Protein AF-A0A2S0XE77-F1 (afdb_monomer)

Solvent-accessible surface area (backbone atoms only — no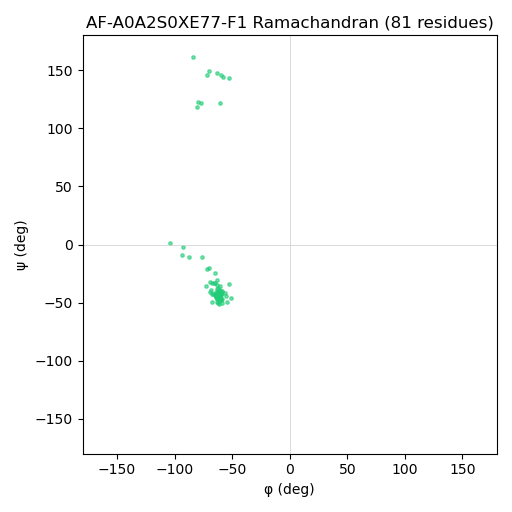t comparable to full-atom values): 4922 Å² total; per-residue (Å²): 134,74,91,84,58,57,71,68,60,58,54,71,72,45,58,67,72,58,42,54,54,61,73,70,56,48,75,72,54,50,56,52,50,54,52,50,50,52,48,51,55,48,50,55,52,52,53,54,51,51,53,52,48,54,52,49,51,54,49,49,53,54,48,52,53,56,48,52,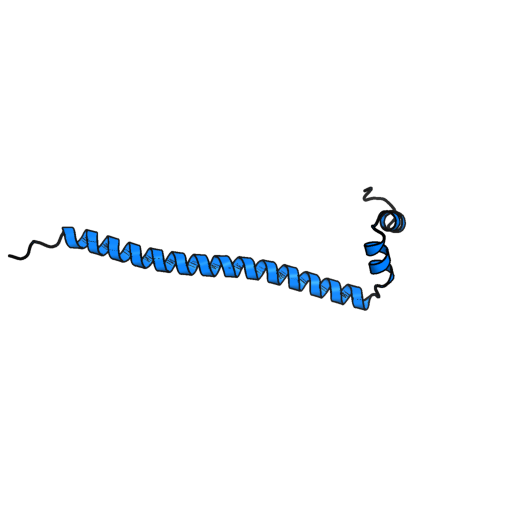56,51,51,52,54,58,54,51,74,73,51,77,78,90,127

pLDDT: mean 87.72, std 9.47, range [60.19, 98.31]

Mean predicted aligned error: 10.48 Å

Foldseek 3Di:
DDPPDDPVVVLVVDDPVVNVVVVPDDPVNVVVVVVVVVVVVVCVVVVVVVVVVVVVVVVVVVVVVVVVVVVVVVVVVVDDDDD

Sequence (83 aa):
MDLNAKPADRMAELPEKTRTFLAQLREEDIDTLNAGLKLVVATMTVGRAVKWLIVGILGLFAGVVMFGESLLKILAWFKPPPG

Secondary structure (DSSP, 8-state):
--TTS-HHHHHHTS-HHHHHHHHT--HHHHHHHHHHHHHHHHHHHHHHHHHHHHHHHHHHHHHHHHHHHHHHHHHHHTSPPP-

Radius of gyration: 29.66 Å; Cα contacts (8 Å, |Δi|>4): 6; chains: 1; bounding box: 62×28×77 Å

Structure (mmCIF, N/CA/C/O backbone):
data_AF-A0A2S0XE77-F1
#
_entry.id   AF-A0A2S0XE77-F1
#
loop_
_atom_site.group_PDB
_atom_site.id
_atom_site.type_symbol
_atom_site.label_atom_id
_atom_site.label_alt_id
_atom_site.label_comp_id
_atom_site.label_asym_id
_atom_site.label_entity_id
_atom_site.label_seq_id
_atom_site.pdbx_PDB_ins_code
_atom_site.Cartn_x
_atom_site.Cartn_y
_atom_site.Cartn_z
_atom_site.occupancy
_atom_site.B_iso_or_equiv
_atom_site.auth_seq_id
_atom_site.auth_comp_id
_atom_site.auth_asym_id
_atom_site.auth_atom_id
_atom_site.pdbx_PDB_model_num
ATOM 1 N N . MET A 1 1 ? -29.354 11.498 9.660 1.00 60.19 1 MET A N 1
ATOM 2 C CA . MET A 1 1 ? -28.420 11.562 10.799 1.00 60.19 1 MET A CA 1
ATOM 3 C C . MET A 1 1 ? -28.189 13.023 11.115 1.00 60.19 1 MET A C 1
ATOM 5 O O . MET A 1 1 ? -27.600 13.720 10.296 1.00 60.19 1 MET A O 1
ATOM 9 N N . ASP A 1 2 ? -28.718 13.493 12.239 1.00 66.69 2 ASP A N 1
ATOM 10 C CA . ASP A 1 2 ? -28.437 14.836 12.743 1.00 66.69 2 ASP A CA 1
ATOM 11 C C . ASP A 1 2 ? -27.083 14.810 13.471 1.00 66.69 2 ASP A C 1
ATOM 13 O O . ASP A 1 2 ? -26.885 14.053 14.424 1.00 66.69 2 ASP A O 1
ATOM 17 N N . LEU A 1 3 ? -26.115 15.585 12.981 1.00 66.19 3 LEU A N 1
ATOM 18 C CA . LEU A 1 3 ? -24.757 15.624 13.533 1.00 66.19 3 LEU A CA 1
ATOM 19 C C . LEU A 1 3 ? -24.673 16.422 14.847 1.00 66.19 3 LEU A C 1
ATOM 21 O O . LEU A 1 3 ? -23.655 16.333 15.530 1.00 66.19 3 LEU A O 1
ATOM 25 N N . ASN A 1 4 ? -25.735 17.149 15.214 1.00 71.12 4 ASN A N 1
ATOM 26 C CA . ASN A 1 4 ? -25.820 17.961 16.429 1.00 71.12 4 ASN A CA 1
ATOM 27 C C . ASN A 1 4 ? -26.672 17.317 17.541 1.00 71.12 4 ASN A C 1
ATOM 29 O O . ASN A 1 4 ? -26.826 17.904 18.613 1.00 71.12 4 ASN A O 1
ATOM 33 N N . ALA A 1 5 ? -27.218 16.117 17.320 1.00 63.03 5 ALA A N 1
ATOM 34 C CA . ALA A 1 5 ? -27.978 15.384 18.331 1.00 63.03 5 ALA A CA 1
ATOM 35 C C . ALA A 1 5 ? -27.077 14.873 19.471 1.00 63.03 5 ALA A C 1
ATOM 37 O O . ALA A 1 5 ? -25.897 14.552 19.268 1.00 63.03 5 ALA A O 1
ATOM 38 N N . LYS A 1 6 ? -27.635 14.764 20.687 1.00 75.69 6 LYS A N 1
ATOM 39 C CA . LYS A 1 6 ? -26.882 14.294 21.858 1.00 75.69 6 LYS A CA 1
ATOM 40 C C . LYS A 1 6 ? -26.326 12.887 21.574 1.00 75.69 6 LYS A C 1
ATOM 42 O O . LYS A 1 6 ? -26.994 12.089 20.919 1.00 75.69 6 LYS A O 1
ATOM 47 N N . PRO A 1 7 ? -25.121 12.531 22.063 1.00 71.88 7 PRO A N 1
ATOM 48 C CA . PRO A 1 7 ? -24.498 11.232 21.777 1.00 71.88 7 PRO A CA 1
ATOM 49 C C . PRO A 1 7 ? -25.397 10.021 22.078 1.00 71.88 7 PRO A C 1
ATOM 51 O O . PRO A 1 7 ? -25.359 9.034 21.349 1.00 71.88 7 PRO A O 1
ATOM 54 N N . ALA A 1 8 ? -26.240 10.128 23.109 1.00 71.56 8 ALA A N 1
ATOM 55 C CA . ALA A 1 8 ? -27.221 9.110 23.473 1.00 71.56 8 ALA A CA 1
ATOM 56 C C . ALA A 1 8 ? -28.291 8.881 22.387 1.00 71.56 8 ALA A C 1
ATOM 58 O O . ALA A 1 8 ? -28.634 7.732 22.113 1.00 71.56 8 ALA A O 1
ATOM 59 N N . ASP A 1 9 ? -28.752 9.944 21.720 1.00 75.94 9 ASP A N 1
ATOM 60 C CA . ASP A 1 9 ? -29.765 9.862 20.659 1.00 75.94 9 ASP A CA 1
ATOM 61 C C . ASP A 1 9 ? -29.196 9.149 19.424 1.00 75.94 9 ASP A C 1
ATOM 63 O O . ASP A 1 9 ? -29.835 8.275 18.845 1.00 75.94 9 ASP A O 1
ATOM 67 N N . ARG A 1 10 ? -27.926 9.412 19.085 1.00 76.19 10 ARG A N 1
ATOM 68 C CA . ARG A 1 10 ? -27.231 8.705 17.993 1.00 76.19 10 ARG A CA 1
ATOM 69 C C . ARG A 1 10 ? -26.991 7.229 18.305 1.00 76.19 10 ARG A C 1
ATOM 71 O O . ARG A 1 10 ? -27.039 6.402 17.400 1.00 76.19 10 ARG A O 1
ATOM 78 N N . MET A 1 11 ? -26.772 6.877 19.574 1.00 76.12 11 MET A N 1
ATOM 79 C CA . MET A 1 11 ? -26.614 5.481 19.997 1.00 76.12 11 MET A CA 1
ATOM 80 C C . MET A 1 11 ? -27.911 4.674 19.802 1.00 76.12 11 MET A C 1
ATOM 82 O O . MET A 1 11 ? -27.861 3.484 19.484 1.00 76.12 11 MET A O 1
ATOM 86 N N . ALA A 1 12 ? -29.070 5.327 19.956 1.00 79.69 12 ALA A N 1
ATOM 87 C CA . ALA A 1 12 ? -30.390 4.731 19.757 1.00 79.69 12 ALA A CA 1
ATOM 88 C C . ALA A 1 12 ? -30.725 4.461 18.277 1.00 79.69 12 ALA A C 1
ATOM 90 O O . ALA A 1 12 ? -31.554 3.594 17.994 1.00 79.69 12 ALA A O 1
ATOM 91 N N . GLU A 1 13 ? -30.050 5.134 17.343 1.00 83.38 13 GLU A N 1
ATOM 92 C CA . GLU A 1 13 ? -30.188 4.926 15.894 1.00 83.38 13 GLU A CA 1
ATOM 93 C C . GLU A 1 13 ? -29.261 3.822 15.346 1.00 83.38 13 GLU A C 1
ATOM 95 O O . GLU A 1 13 ? -29.410 3.392 14.202 1.00 83.38 13 GLU A O 1
ATOM 100 N N . LEU A 1 14 ? -28.301 3.332 16.143 1.00 86.38 14 LEU A N 1
ATOM 101 C CA . LEU A 1 14 ? -27.362 2.298 15.700 1.00 86.38 14 LEU A CA 1
ATOM 102 C C . LEU A 1 14 ? -28.041 0.925 15.563 1.00 86.38 14 LEU A C 1
ATOM 104 O O . LEU A 1 14 ? -28.879 0.579 16.406 1.00 86.38 14 LEU A O 1
ATOM 108 N N . PRO A 1 15 ? -27.619 0.092 14.589 1.00 89.50 15 PRO A N 1
ATOM 109 C CA . PRO A 1 15 ? -28.019 -1.309 14.516 1.00 89.50 15 PRO A CA 1
ATOM 110 C C . PRO A 1 15 ? -27.753 -2.033 15.838 1.00 89.50 15 PRO A C 1
ATOM 112 O O . PRO A 1 15 ? -26.726 -1.798 16.480 1.00 89.50 15 PRO A O 1
ATOM 115 N N . GLU A 1 16 ? -28.645 -2.947 16.220 1.00 86.25 16 GLU A N 1
ATOM 116 C CA . GLU A 1 16 ? -28.587 -3.666 17.500 1.00 86.25 16 GLU A CA 1
ATOM 117 C C . GLU A 1 16 ? -27.209 -4.292 17.753 1.00 86.25 16 GLU A C 1
ATOM 119 O O . GLU A 1 16 ? -26.597 -4.053 18.789 1.00 86.25 16 GLU A O 1
ATOM 124 N N . LYS A 1 17 ? -26.645 -4.968 16.743 1.00 85.88 17 LYS A N 1
ATOM 125 C CA . LYS A 1 17 ? -25.304 -5.566 16.807 1.00 85.88 17 LYS A CA 1
ATOM 126 C C . LYS A 1 17 ? -24.210 -4.558 17.178 1.00 85.88 17 LYS A C 1
ATOM 128 O O . LYS A 1 17 ? -23.339 -4.866 17.986 1.00 85.88 17 LYS A O 1
ATOM 133 N N . THR A 1 18 ? -24.237 -3.366 16.583 1.00 86.44 18 THR A N 1
ATOM 134 C CA . THR A 1 18 ? -23.245 -2.314 16.846 1.00 86.44 18 THR A CA 1
ATOM 135 C C . THR A 1 18 ? -23.421 -1.755 18.249 1.00 86.44 18 THR A C 1
ATOM 137 O O . THR A 1 18 ? -22.441 -1.549 18.954 1.00 86.44 18 THR A O 1
ATOM 140 N N . ARG A 1 19 ? -24.667 -1.564 18.685 1.00 86.12 19 ARG A N 1
ATOM 141 C CA . ARG A 1 19 ? -24.978 -1.070 20.027 1.00 86.12 19 ARG A CA 1
ATOM 142 C C . ARG A 1 19 ? -24.517 -2.043 21.110 1.00 86.12 19 ARG A C 1
ATOM 144 O O . ARG A 1 19 ? -23.877 -1.616 22.063 1.00 86.12 19 ARG A O 1
ATOM 151 N N . THR A 1 20 ? -24.777 -3.338 20.935 1.00 86.31 20 THR A N 1
ATOM 152 C CA . THR A 1 20 ? -24.329 -4.388 21.861 1.00 86.31 20 THR A CA 1
ATOM 153 C C . THR A 1 20 ? -22.809 -4.492 21.905 1.00 86.31 20 THR A C 1
ATOM 155 O O . THR A 1 20 ? -22.246 -4.604 22.987 1.00 86.31 20 THR A O 1
ATOM 158 N N . PHE A 1 21 ? -22.136 -4.393 20.755 1.00 86.69 21 PHE A N 1
ATOM 159 C CA . PHE A 1 21 ? -20.674 -4.381 20.690 1.00 86.69 21 PHE A CA 1
ATOM 160 C C . PHE A 1 21 ? -20.074 -3.185 21.447 1.00 86.69 21 PHE A C 1
ATOM 162 O O . PHE A 1 21 ? -19.197 -3.367 22.284 1.00 86.69 21 PHE A O 1
ATOM 169 N N . LEU A 1 22 ? -20.591 -1.973 21.214 1.00 86.25 22 LEU A N 1
ATOM 170 C CA . LEU A 1 22 ? -20.143 -0.760 21.909 1.00 86.25 22 LEU A CA 1
ATOM 171 C C . LEU A 1 22 ? -20.447 -0.787 23.412 1.00 86.25 22 LEU A C 1
ATOM 173 O O . LEU A 1 22 ? -19.670 -0.257 24.196 1.00 86.25 22 LEU A O 1
ATOM 177 N N . ALA A 1 23 ? -21.548 -1.417 23.827 1.00 85.44 23 ALA A N 1
ATOM 178 C CA . ALA A 1 23 ? -21.907 -1.553 25.238 1.00 85.44 23 ALA A CA 1
ATOM 179 C C . ALA A 1 23 ? -20.986 -2.510 26.018 1.00 85.44 23 ALA A C 1
ATOM 181 O O . ALA A 1 23 ? -20.949 -2.447 27.244 1.00 85.44 23 ALA A O 1
ATOM 182 N N . GLN A 1 24 ? -20.266 -3.399 25.328 1.00 85.31 24 GLN A N 1
ATOM 183 C CA . GLN A 1 24 ? -19.342 -4.367 25.933 1.00 85.31 24 GLN A CA 1
ATOM 184 C C . GLN A 1 24 ? -17.891 -3.867 25.992 1.00 85.31 24 GLN A C 1
ATOM 186 O O . GLN A 1 24 ? -17.055 -4.509 26.621 1.00 85.31 24 GLN A O 1
ATOM 191 N N . LEU A 1 25 ? -17.592 -2.741 25.344 1.00 85.69 25 LEU A N 1
ATOM 192 C CA . LEU A 1 25 ? -16.246 -2.196 25.215 1.00 85.69 25 LEU A CA 1
ATOM 193 C C . LEU A 1 25 ? -15.791 -1.507 26.505 1.00 85.69 25 LEU A C 1
ATOM 195 O O . LEU A 1 25 ? -16.409 -0.541 26.956 1.00 85.69 25 LEU A O 1
ATOM 199 N N . ARG A 1 26 ? -14.676 -1.977 27.076 1.00 86.31 26 ARG A N 1
ATOM 200 C CA . ARG A 1 26 ? -13.932 -1.243 28.107 1.00 86.31 26 ARG A CA 1
ATOM 201 C C . ARG A 1 26 ? -12.982 -0.248 27.438 1.00 86.31 26 ARG A C 1
ATOM 203 O O . ARG A 1 26 ? -12.650 -0.384 26.265 1.00 86.31 26 ARG A O 1
ATOM 210 N N . GLU A 1 27 ? -12.522 0.750 28.185 1.00 85.12 27 GLU A N 1
ATOM 211 C CA . GLU A 1 27 ? -11.612 1.785 27.667 1.00 85.12 27 GLU A CA 1
ATOM 212 C C . GLU A 1 27 ? -10.325 1.182 27.061 1.00 85.12 27 GLU A C 1
ATOM 214 O O . GLU A 1 27 ? -9.935 1.521 25.947 1.00 85.12 27 GLU A O 1
ATOM 219 N N . GLU A 1 28 ? -9.757 0.172 27.724 1.00 86.75 28 GLU A N 1
ATOM 220 C CA . GLU A 1 28 ? -8.602 -0.616 27.258 1.00 86.75 28 GLU A CA 1
ATOM 221 C C . GLU A 1 28 ? -8.835 -1.360 25.922 1.00 86.75 28 GLU A C 1
ATOM 223 O O . GLU A 1 28 ? -7.937 -1.454 25.074 1.00 86.75 28 GLU A O 1
ATOM 228 N N . ASP A 1 29 ? -10.054 -1.854 25.697 1.00 86.81 29 ASP A N 1
ATOM 229 C CA . ASP A 1 29 ? -10.429 -2.548 24.463 1.00 86.81 29 ASP A CA 1
ATOM 230 C C . ASP A 1 29 ? -10.548 -1.555 23.295 1.00 86.81 29 ASP A C 1
ATOM 232 O O . ASP A 1 29 ? -10.169 -1.868 22.161 1.00 86.81 29 ASP A O 1
ATOM 236 N N . ILE A 1 30 ? -11.031 -0.336 23.571 1.00 88.31 30 ILE A N 1
ATOM 237 C CA . ILE A 1 30 ? -11.162 0.747 22.585 1.00 88.31 30 ILE A CA 1
ATOM 238 C C . ILE A 1 30 ? -9.783 1.167 22.067 1.00 88.31 30 ILE A C 1
ATOM 240 O O . ILE A 1 30 ? -9.595 1.295 20.853 1.00 88.31 30 ILE A O 1
ATOM 244 N N . ASP A 1 31 ? -8.808 1.338 22.958 1.00 91.31 31 ASP A N 1
ATOM 245 C CA . ASP A 1 31 ? -7.441 1.712 22.580 1.00 91.31 31 ASP A CA 1
ATOM 246 C C . ASP A 1 31 ? -6.780 0.637 21.714 1.00 91.31 31 ASP A C 1
ATOM 248 O O . ASP A 1 31 ? -6.170 0.933 20.679 1.00 91.31 31 ASP A O 1
ATOM 252 N N . THR A 1 32 ? -6.978 -0.628 22.083 1.00 92.19 32 THR A N 1
ATOM 253 C CA . THR A 1 32 ? -6.454 -1.774 21.334 1.00 92.19 32 THR A CA 1
ATOM 254 C C . THR A 1 32 ? -7.086 -1.870 19.942 1.00 92.19 32 THR A C 1
ATOM 256 O O . THR A 1 32 ? -6.381 -2.055 18.946 1.00 92.19 32 THR A O 1
ATOM 259 N N . LEU A 1 33 ? -8.406 -1.682 19.834 1.00 91.38 33 LEU A N 1
ATOM 260 C CA . LEU A 1 33 ? -9.120 -1.653 18.554 1.00 91.38 33 LEU A CA 1
ATOM 261 C C . LEU A 1 33 ? -8.670 -0.495 17.664 1.00 91.38 33 LEU A C 1
ATOM 263 O O . LEU A 1 33 ? -8.456 -0.698 16.468 1.00 91.38 33 LEU A O 1
ATOM 267 N N . ASN A 1 34 ? -8.484 0.699 18.227 1.00 91.50 34 ASN A N 1
ATOM 268 C CA . ASN A 1 34 ? -7.990 1.858 17.485 1.00 91.50 34 ASN A CA 1
ATOM 269 C C . ASN A 1 34 ? -6.577 1.620 16.940 1.00 91.50 34 ASN A C 1
ATOM 271 O O . ASN A 1 34 ? -6.302 1.911 15.770 1.00 91.50 34 ASN A O 1
ATOM 275 N N . ALA A 1 35 ? -5.688 1.047 17.754 1.00 92.88 35 ALA A N 1
ATOM 276 C CA . ALA A 1 35 ? -4.346 0.680 17.320 1.00 92.88 35 ALA A CA 1
ATOM 277 C C . ALA A 1 35 ? -4.384 -0.384 16.207 1.00 92.88 35 ALA A C 1
ATOM 279 O O . ALA A 1 35 ? -3.712 -0.234 15.182 1.00 92.88 35 ALA A O 1
ATOM 280 N N . GLY A 1 36 ? -5.220 -1.414 16.366 1.00 92.56 36 GLY A N 1
ATOM 281 C CA . GLY A 1 36 ? -5.416 -2.472 15.374 1.00 92.56 36 GLY A CA 1
ATOM 282 C C . GLY A 1 36 ? -5.963 -1.951 14.044 1.00 92.56 36 GLY A C 1
ATOM 283 O O . GLY A 1 36 ? -5.424 -2.270 12.985 1.00 92.56 36 GLY A O 1
ATOM 284 N N . LEU A 1 37 ? -6.979 -1.086 14.077 1.00 94.75 37 LEU A N 1
ATOM 285 C CA . LEU A 1 37 ? -7.541 -0.443 12.885 1.00 94.75 37 LEU A CA 1
ATOM 286 C C . LEU A 1 37 ? -6.493 0.393 12.150 1.00 94.75 37 LEU A C 1
ATOM 288 O O . LEU A 1 37 ? -6.361 0.283 10.930 1.00 94.75 37 LEU A O 1
ATOM 292 N N . LYS A 1 38 ? -5.707 1.189 12.883 1.00 93.88 38 LYS A N 1
ATOM 293 C CA . LYS A 1 38 ? -4.631 1.995 12.296 1.00 93.88 38 LYS A CA 1
ATOM 294 C C . LYS A 1 38 ? -3.579 1.118 11.621 1.00 93.88 38 LYS A C 1
ATOM 296 O O . LYS A 1 38 ? -3.125 1.454 10.527 1.00 93.88 38 LYS A O 1
ATOM 301 N N . LEU A 1 39 ? -3.230 -0.012 12.235 1.00 94.94 39 LEU A N 1
ATOM 302 C CA . LEU A 1 39 ? -2.304 -0.977 11.654 1.00 94.94 39 LEU A CA 1
ATOM 303 C C . LEU A 1 39 ? -2.866 -1.576 10.362 1.00 94.94 39 LEU A C 1
ATOM 305 O O . LEU A 1 39 ? -2.185 -1.540 9.344 1.00 94.94 39 LEU A O 1
ATOM 309 N N . VAL A 1 40 ? -4.115 -2.050 10.367 1.00 95.69 40 VAL A N 1
ATOM 310 C CA . VAL A 1 40 ? -4.759 -2.626 9.173 1.00 95.69 40 VAL A CA 1
ATOM 311 C C . VAL A 1 40 ? -4.804 -1.614 8.030 1.00 95.69 40 VAL A C 1
ATOM 313 O O . VAL A 1 40 ? -4.408 -1.937 6.909 1.00 95.69 40 VAL A O 1
ATOM 316 N N . VAL A 1 41 ? -5.218 -0.373 8.303 1.00 95.19 41 VAL A N 1
ATOM 317 C CA . VAL A 1 41 ? -5.249 0.700 7.297 1.00 95.19 41 VAL A CA 1
ATOM 318 C C . VAL A 1 41 ? -3.848 0.976 6.741 1.00 95.19 41 VAL A C 1
ATOM 320 O O . VAL A 1 41 ? -3.674 1.100 5.522 1.00 95.19 41 VAL A O 1
ATOM 323 N N . ALA A 1 42 ? -2.829 1.020 7.605 1.00 93.81 42 ALA A N 1
ATOM 324 C CA . ALA A 1 42 ? -1.443 1.194 7.183 1.00 93.81 42 ALA A CA 1
ATOM 325 C C . ALA A 1 42 ? -0.967 0.020 6.311 1.00 93.81 42 ALA A C 1
ATOM 327 O O . ALA A 1 42 ? -0.419 0.241 5.231 1.00 93.81 42 ALA A O 1
ATOM 328 N N . THR A 1 43 ? -1.242 -1.222 6.710 1.00 96.75 43 THR A N 1
ATOM 329 C CA . THR A 1 43 ? -0.885 -2.427 5.952 1.00 96.75 43 THR A CA 1
ATOM 330 C C . THR A 1 43 ? -1.570 -2.468 4.588 1.00 96.75 43 THR A C 1
ATOM 332 O O . THR A 1 43 ? -0.910 -2.760 3.592 1.00 96.75 43 THR A O 1
ATOM 335 N N . MET A 1 44 ? -2.859 -2.123 4.497 1.00 95.12 44 MET A N 1
ATOM 336 C CA . MET A 1 44 ? -3.568 -2.040 3.212 1.00 95.12 44 MET A CA 1
ATOM 337 C C . MET A 1 44 ? -2.935 -0.997 2.282 1.00 95.12 44 MET A C 1
ATOM 339 O O . MET A 1 44 ? -2.789 -1.234 1.079 1.00 95.12 44 MET A O 1
ATOM 343 N N . THR A 1 45 ? -2.514 0.139 2.840 1.00 93.81 45 THR A N 1
ATOM 344 C CA . THR A 1 45 ? -1.863 1.219 2.088 1.00 93.81 45 THR A CA 1
ATOM 345 C C . THR A 1 45 ? -0.490 0.789 1.571 1.00 93.81 45 THR A C 1
ATOM 347 O O . THR A 1 45 ? -0.211 0.907 0.376 1.00 93.81 45 THR A O 1
ATOM 350 N N . VAL A 1 46 ? 0.346 0.221 2.444 1.00 96.06 46 VAL A N 1
ATOM 351 C CA . VAL A 1 46 ? 1.683 -0.272 2.083 1.00 96.06 46 VAL A CA 1
ATOM 352 C C . VAL A 1 46 ? 1.586 -1.418 1.081 1.00 96.06 46 VAL A C 1
ATOM 354 O O . VAL A 1 46 ? 2.291 -1.405 0.078 1.00 96.06 46 VAL A O 1
ATOM 357 N N . GLY A 1 47 ? 0.669 -2.367 1.278 1.00 96.00 47 GLY A N 1
ATOM 358 C CA . GLY A 1 47 ? 0.466 -3.483 0.354 1.00 96.00 47 GLY A CA 1
ATOM 359 C C . GLY A 1 47 ? 0.107 -3.016 -1.058 1.00 96.00 47 GLY A C 1
ATOM 360 O O . GLY A 1 47 ? 0.647 -3.526 -2.043 1.00 96.00 47 GLY A O 1
ATOM 361 N N . ARG A 1 48 ? -0.739 -1.982 -1.178 1.00 96.50 48 ARG A N 1
ATOM 362 C CA . ARG A 1 48 ? -1.047 -1.363 -2.474 1.00 96.50 48 ARG A CA 1
ATOM 363 C C . ARG A 1 48 ? 0.182 -0.698 -3.095 1.00 96.50 48 ARG A C 1
ATOM 365 O O . ARG A 1 48 ? 0.396 -0.865 -4.294 1.00 96.50 48 ARG A O 1
ATOM 372 N N . ALA A 1 49 ? 0.985 0.022 -2.313 1.00 96.50 49 ALA A N 1
ATOM 373 C CA . ALA A 1 49 ? 2.216 0.643 -2.801 1.00 96.50 49 ALA A CA 1
ATOM 374 C C . ALA A 1 49 ? 3.230 -0.407 -3.287 1.00 96.50 49 ALA A C 1
ATOM 376 O O . ALA A 1 49 ? 3.735 -0.296 -4.402 1.00 96.50 49 ALA A O 1
ATOM 377 N N . VAL A 1 50 ? 3.453 -1.471 -2.508 1.00 98.00 50 VAL A N 1
ATOM 378 C CA . VAL A 1 50 ? 4.349 -2.586 -2.854 1.00 98.00 50 VAL A CA 1
ATOM 379 C C . VAL A 1 50 ? 3.905 -3.276 -4.142 1.00 98.00 50 VAL A C 1
ATOM 381 O O . VAL A 1 50 ? 4.738 -3.533 -5.008 1.00 98.00 50 VAL A O 1
ATOM 384 N N . LYS A 1 51 ? 2.598 -3.513 -4.323 1.00 97.50 51 LYS A N 1
ATOM 385 C CA . LYS A 1 51 ? 2.059 -4.071 -5.573 1.00 97.50 51 LYS A CA 1
ATOM 386 C C . LYS A 1 51 ? 2.483 -3.240 -6.785 1.00 97.50 51 LYS A C 1
ATOM 388 O O . LYS A 1 51 ? 2.967 -3.796 -7.767 1.00 97.50 51 LYS A O 1
ATOM 393 N N . TRP A 1 52 ? 2.307 -1.922 -6.722 1.00 98.00 52 TRP A N 1
ATOM 394 C CA . TRP A 1 52 ? 2.680 -1.035 -7.826 1.00 98.00 52 TRP A CA 1
ATOM 395 C C . TRP A 1 52 ? 4.191 -0.930 -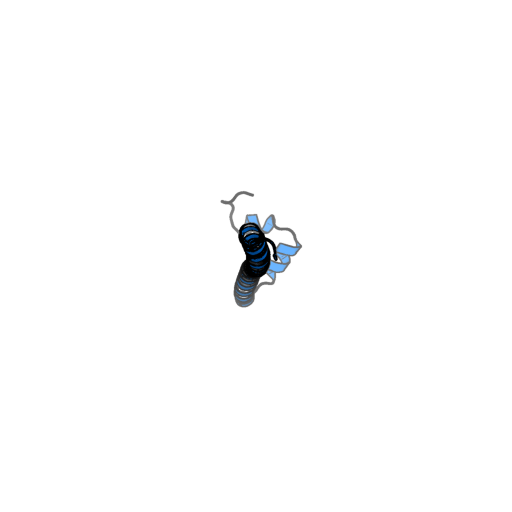8.016 1.00 98.00 52 TRP A C 1
ATOM 397 O O . TRP A 1 52 ? 4.644 -0.836 -9.152 1.00 98.00 52 TRP A O 1
ATOM 407 N N . LEU A 1 53 ? 4.965 -1.029 -6.938 1.00 98.25 53 LEU A N 1
ATOM 408 C CA . LEU A 1 53 ? 6.423 -1.110 -6.994 1.00 98.25 53 LEU A CA 1
ATOM 409 C C . LEU A 1 53 ? 6.888 -2.337 -7.788 1.00 98.25 53 LEU A C 1
ATOM 411 O O . LEU A 1 53 ? 7.697 -2.205 -8.701 1.00 98.25 53 LEU A O 1
ATOM 415 N N . ILE A 1 54 ? 6.325 -3.514 -7.499 1.00 98.31 54 ILE A N 1
ATOM 416 C CA . ILE A 1 54 ? 6.638 -4.758 -8.219 1.00 98.31 54 ILE A CA 1
ATOM 417 C C . ILE A 1 54 ? 6.274 -4.628 -9.701 1.00 98.31 54 ILE A C 1
ATOM 419 O O . ILE A 1 54 ? 7.089 -4.947 -10.563 1.00 98.31 54 ILE A O 1
ATOM 423 N N . VAL A 1 55 ? 5.076 -4.120 -10.006 1.00 98.31 55 VAL A N 1
ATOM 424 C CA . VAL A 1 55 ? 4.646 -3.887 -11.396 1.00 98.31 55 VAL A CA 1
ATOM 425 C C . VAL A 1 55 ? 5.592 -2.915 -12.107 1.00 98.31 55 VAL A C 1
ATOM 427 O O . VAL A 1 55 ? 5.972 -3.168 -13.246 1.00 98.31 55 VAL A O 1
ATOM 430 N N . GLY A 1 56 ? 6.016 -1.842 -11.436 1.00 98.19 56 GLY A N 1
ATOM 431 C CA . GLY A 1 56 ? 6.970 -0.874 -11.975 1.00 98.19 56 GLY A CA 1
ATOM 432 C C . GLY A 1 56 ? 8.335 -1.492 -12.273 1.00 98.19 56 GLY A C 1
ATOM 433 O O . GLY A 1 56 ? 8.881 -1.263 -13.347 1.00 98.19 56 GLY A O 1
ATOM 434 N N . ILE A 1 57 ? 8.855 -2.326 -11.369 1.00 98.31 57 ILE A N 1
ATOM 435 C CA . ILE A 1 57 ? 10.120 -3.045 -11.569 1.00 98.31 57 ILE A CA 1
ATOM 436 C C . ILE A 1 57 ? 10.013 -3.990 -12.770 1.00 98.31 57 ILE A C 1
ATOM 438 O O . ILE A 1 57 ? 10.851 -3.931 -13.666 1.00 98.31 57 ILE A O 1
ATOM 442 N N . LEU A 1 58 ? 8.971 -4.824 -12.831 1.00 98.31 58 LEU A N 1
ATOM 443 C CA . LEU A 1 58 ? 8.768 -5.755 -13.947 1.00 98.31 58 LEU A CA 1
ATOM 444 C C . LEU A 1 58 ? 8.611 -5.019 -15.283 1.00 98.31 58 LEU A C 1
ATOM 446 O O . LEU A 1 58 ? 9.209 -5.419 -16.281 1.00 98.31 58 LEU A O 1
ATOM 450 N N . GLY A 1 59 ? 7.849 -3.923 -15.290 1.00 97.69 59 GLY A N 1
ATOM 4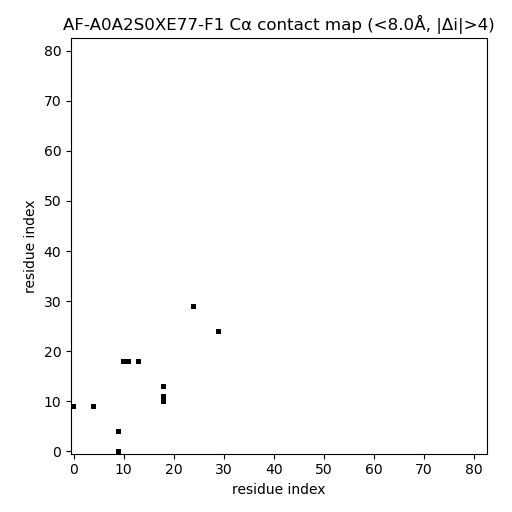51 C CA . GLY A 1 59 ? 7.679 -3.072 -16.463 1.00 97.69 59 GLY A CA 1
ATOM 452 C C . GLY A 1 59 ? 8.991 -2.433 -16.913 1.00 97.69 59 GLY A C 1
ATOM 453 O O . GLY A 1 59 ? 9.286 -2.427 -18.105 1.00 97.69 59 GLY A O 1
ATOM 454 N N . LEU A 1 60 ? 9.812 -1.957 -15.972 1.00 97.56 60 LEU A N 1
ATOM 455 C CA . LEU A 1 60 ? 11.129 -1.401 -16.269 1.00 97.56 60 LEU A CA 1
ATOM 456 C C . LEU A 1 60 ? 12.060 -2.459 -16.871 1.00 97.56 60 LEU A C 1
ATOM 458 O O . LEU A 1 60 ? 12.683 -2.197 -17.895 1.00 97.56 60 LEU A O 1
ATOM 462 N N . PHE A 1 61 ? 12.125 -3.656 -16.283 1.00 97.19 61 PHE A N 1
ATOM 463 C CA . PHE A 1 61 ? 12.930 -4.756 -16.820 1.00 97.19 61 PHE A CA 1
ATOM 464 C C . PHE A 1 61 ? 12.513 -5.123 -18.245 1.00 97.19 61 PHE A C 1
ATOM 466 O O . PHE A 1 61 ? 13.358 -5.165 -19.139 1.00 97.19 61 PHE A O 1
ATOM 473 N N . ALA A 1 62 ? 11.215 -5.338 -18.474 1.00 96.44 62 ALA A N 1
ATOM 474 C CA . ALA A 1 62 ? 10.695 -5.638 -19.804 1.00 96.44 62 ALA A CA 1
ATOM 475 C C . ALA A 1 62 ? 11.000 -4.503 -20.797 1.00 96.44 62 ALA A C 1
ATOM 477 O O . ALA A 1 62 ? 11.458 -4.759 -21.910 1.00 96.44 62 ALA A O 1
ATOM 478 N N . GLY A 1 63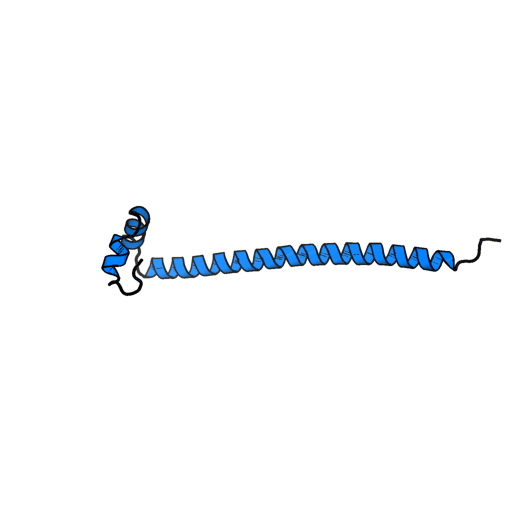 ? 10.818 -3.250 -2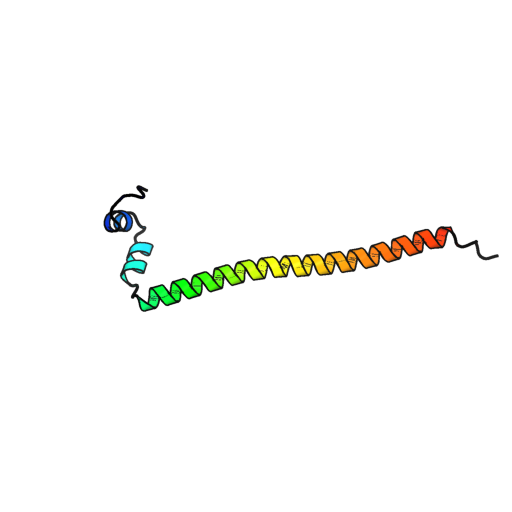0.371 1.00 95.62 63 GLY A N 1
ATOM 479 C CA . GLY A 1 63 ? 11.109 -2.067 -21.173 1.00 95.62 63 GLY A CA 1
ATOM 480 C C . GLY A 1 63 ? 12.580 -1.965 -21.577 1.00 95.62 63 GLY A C 1
ATOM 481 O O . GLY A 1 63 ? 12.867 -1.740 -22.749 1.00 95.62 63 GLY A O 1
ATOM 482 N N . VAL A 1 64 ? 13.515 -2.185 -20.647 1.00 96.06 64 VAL A N 1
ATOM 483 C CA . VAL A 1 64 ? 14.962 -2.152 -20.926 1.00 96.06 64 VAL A CA 1
ATOM 484 C C . VAL A 1 64 ? 15.362 -3.245 -21.916 1.00 96.06 64 VAL A C 1
ATOM 486 O O . VAL A 1 64 ? 16.096 -2.962 -22.863 1.00 96.06 64 VAL A O 1
ATOM 489 N N . VAL A 1 65 ? 14.860 -4.471 -21.739 1.00 94.69 65 VAL A N 1
ATOM 490 C CA . VAL A 1 65 ? 15.147 -5.589 -22.652 1.00 94.69 65 VAL A CA 1
ATOM 491 C C . VAL A 1 65 ? 14.645 -5.276 -24.064 1.00 94.69 65 VAL A C 1
ATOM 493 O O . VAL A 1 65 ? 15.425 -5.320 -25.015 1.00 94.69 65 VAL A O 1
ATOM 496 N N . MET A 1 66 ? 13.379 -4.871 -24.201 1.00 93.94 66 MET A N 1
ATOM 497 C CA . MET A 1 66 ? 12.785 -4.528 -25.501 1.00 93.94 66 MET A CA 1
ATOM 498 C C . MET A 1 66 ? 13.475 -3.330 -26.169 1.00 93.94 66 MET A C 1
ATOM 500 O O . MET A 1 66 ? 13.648 -3.291 -27.392 1.00 93.94 66 MET A O 1
ATOM 504 N N . PHE A 1 67 ? 13.887 -2.339 -25.377 1.00 93.06 67 PHE A N 1
ATOM 505 C CA . PHE A 1 67 ? 14.612 -1.177 -25.878 1.00 93.06 67 PHE A CA 1
ATOM 506 C C . PHE A 1 67 ? 16.001 -1.564 -26.401 1.00 93.06 67 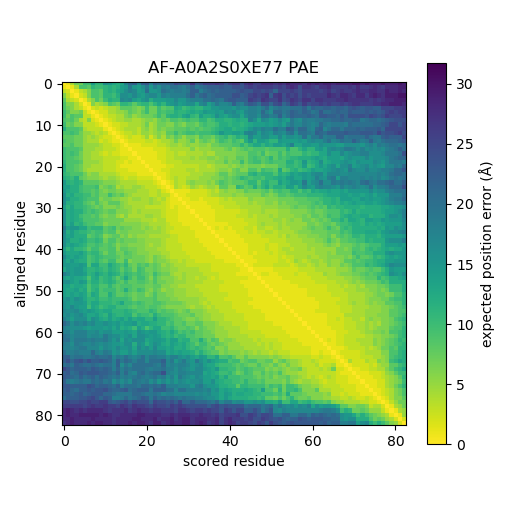PHE A C 1
ATOM 508 O O . PHE A 1 67 ? 16.382 -1.138 -27.491 1.00 93.06 67 PHE A O 1
ATOM 515 N N . GLY A 1 68 ? 16.724 -2.432 -25.686 1.00 89.50 68 GLY A N 1
ATOM 516 C CA . GLY A 1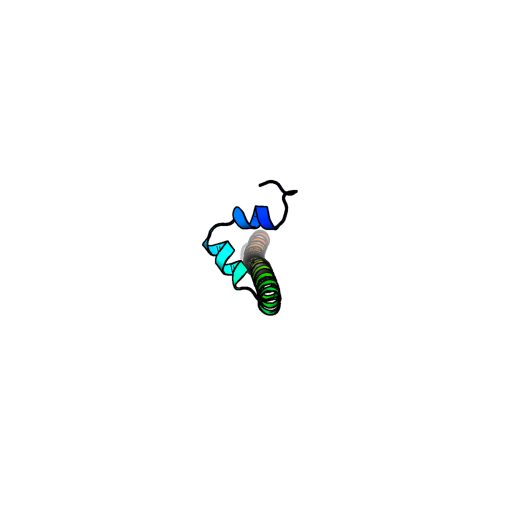 68 ? 18.014 -2.965 -26.129 1.00 89.50 68 GLY A CA 1
ATOM 517 C C . GLY A 1 68 ? 17.916 -3.720 -27.457 1.00 89.50 68 GLY A C 1
ATOM 518 O O . GLY A 1 68 ? 18.686 -3.448 -28.378 1.00 89.50 68 GLY A O 1
ATOM 519 N N . GLU A 1 69 ? 16.925 -4.602 -27.605 1.00 89.94 69 GLU A N 1
ATOM 520 C CA . GLU A 1 69 ? 16.668 -5.301 -28.873 1.00 89.94 69 GLU A CA 1
ATOM 521 C C . GLU A 1 69 ? 16.387 -4.330 -30.026 1.00 89.94 69 GLU A C 1
ATOM 523 O O . GLU A 1 69 ? 16.850 -4.531 -31.151 1.00 89.94 69 GLU A O 1
ATOM 528 N N . SER A 1 70 ? 15.639 -3.261 -29.753 1.00 90.25 70 SER A N 1
ATOM 529 C CA . SER A 1 70 ? 15.303 -2.242 -30.750 1.00 90.25 70 SER A CA 1
ATOM 530 C C . SER A 1 70 ? 16.538 -1.450 -31.186 1.00 90.25 70 SER A C 1
ATOM 532 O O . SER A 1 70 ? 16.740 -1.247 -32.383 1.00 90.25 70 SER A O 1
ATOM 534 N N . LEU A 1 71 ? 17.410 -1.070 -30.247 1.00 89.88 71 LEU A N 1
ATOM 535 C CA . LEU A 1 71 ? 18.684 -0.419 -30.563 1.00 89.88 71 LEU A CA 1
ATOM 536 C C . LEU A 1 71 ? 19.600 -1.327 -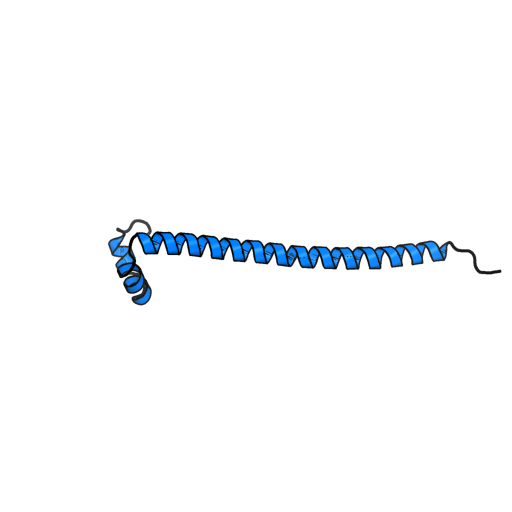31.392 1.00 89.88 71 LEU A C 1
ATOM 538 O O . LEU A 1 71 ? 20.177 -0.869 -32.376 1.00 89.88 71 LEU A O 1
ATOM 542 N N . LEU A 1 72 ? 19.701 -2.615 -31.049 1.00 89.50 72 LEU A N 1
ATOM 543 C CA . LEU A 1 72 ? 20.499 -3.578 -31.816 1.00 89.50 72 LEU A CA 1
ATOM 544 C C . LEU A 1 72 ? 19.982 -3.740 -33.249 1.00 89.50 72 LEU A C 1
ATOM 546 O O . LEU A 1 72 ? 20.784 -3.783 -34.181 1.00 89.50 72 LEU A O 1
ATOM 550 N N . LYS A 1 73 ? 18.658 -3.778 -33.444 1.00 85.75 73 LYS A N 1
ATOM 551 C CA . LYS A 1 73 ? 18.047 -3.799 -34.784 1.00 85.75 73 LYS A CA 1
ATOM 552 C C . LYS A 1 73 ? 18.397 -2.548 -35.588 1.00 85.75 73 LYS A C 1
ATOM 554 O O . LYS A 1 73 ? 18.769 -2.673 -36.751 1.00 85.75 73 LYS A O 1
ATOM 559 N N . ILE A 1 74 ? 18.327 -1.368 -34.969 1.00 88.44 74 ILE A N 1
ATOM 560 C CA . ILE A 1 74 ? 18.692 -0.105 -35.627 1.00 88.44 74 ILE A CA 1
ATOM 561 C C . ILE A 1 74 ? 20.171 -0.120 -36.026 1.00 88.44 74 ILE A C 1
ATOM 563 O O . ILE A 1 74 ? 20.501 0.201 -37.163 1.00 88.44 74 ILE A O 1
ATOM 567 N N . LEU A 1 75 ? 21.065 -0.538 -35.126 1.00 87.88 75 LEU A N 1
ATOM 568 C CA . LEU A 1 75 ? 22.500 -0.627 -35.408 1.00 87.88 75 LEU A CA 1
ATOM 569 C C . LEU A 1 75 ? 22.820 -1.648 -36.509 1.00 87.88 75 LEU A C 1
ATOM 571 O O . LEU A 1 75 ? 23.720 -1.418 -37.315 1.00 87.88 75 LEU A O 1
ATOM 575 N N . ALA A 1 76 ? 22.069 -2.750 -36.587 1.00 85.31 76 ALA A N 1
ATOM 576 C CA . ALA A 1 76 ? 22.239 -3.758 -37.628 1.00 85.31 76 ALA A CA 1
ATOM 577 C C . ALA A 1 76 ? 21.953 -3.220 -39.041 1.00 85.31 76 ALA A C 1
ATOM 579 O O . ALA A 1 76 ? 22.606 -3.664 -39.982 1.00 85.31 76 ALA A O 1
ATOM 580 N N . TRP A 1 77 ? 21.058 -2.237 -39.208 1.00 86.06 77 TRP A N 1
ATOM 581 C CA . TRP A 1 77 ? 20.818 -1.596 -40.512 1.00 86.06 77 TRP A CA 1
ATOM 582 C C . TRP A 1 77 ? 22.027 -0.827 -41.046 1.00 86.06 77 TRP A C 1
ATOM 584 O O . TRP A 1 77 ? 22.159 -0.658 -42.254 1.00 86.06 77 TRP A O 1
ATOM 594 N N . PHE A 1 78 ? 22.922 -0.389 -40.162 1.00 87.75 78 PHE A N 1
ATOM 595 C CA . PHE A 1 78 ? 24.145 0.317 -40.539 1.00 87.75 78 PHE A CA 1
ATOM 596 C C . PHE A 1 78 ? 25.349 -0.620 -40.715 1.00 87.75 78 PHE A C 1
ATOM 598 O O . PHE A 1 78 ? 26.431 -0.161 -41.083 1.00 87.75 78 PHE A O 1
ATOM 605 N N . LYS A 1 79 ? 25.192 -1.930 -40.473 1.00 81.19 79 LYS A N 1
ATOM 606 C CA . LYS A 1 79 ? 26.257 -2.910 -40.704 1.00 81.19 79 LYS A CA 1
ATOM 607 C C . LYS A 1 79 ? 26.318 -3.243 -42.205 1.00 81.19 79 LYS A C 1
ATOM 609 O O . LYS A 1 79 ? 25.316 -3.704 -42.752 1.00 81.19 79 LYS A O 1
ATOM 614 N N . PRO A 1 80 ? 27.469 -3.053 -42.880 1.00 75.06 80 PRO A N 1
ATOM 615 C CA . PRO A 1 80 ? 27.603 -3.414 -44.287 1.00 75.06 80 PRO A CA 1
ATOM 616 C C . PRO A 1 80 ? 27.440 -4.935 -44.475 1.00 75.06 80 PRO A C 1
ATOM 618 O O . PRO A 1 80 ? 27.808 -5.701 -43.572 1.00 75.06 80 PRO A O 1
ATOM 621 N N . PRO A 1 81 ? 26.877 -5.383 -45.615 1.00 73.81 81 PRO A N 1
ATOM 622 C CA . PRO A 1 81 ? 26.672 -6.801 -45.884 1.00 73.81 81 PRO A CA 1
ATOM 623 C C . PRO A 1 81 ? 28.013 -7.552 -45.875 1.00 73.81 81 PRO A C 1
ATOM 625 O O . PRO A 1 81 ? 29.033 -6.972 -46.260 1.00 73.81 81 PRO A O 1
ATOM 628 N N . PRO A 1 82 ? 28.041 -8.816 -45.410 1.00 73.88 82 PRO A N 1
ATOM 629 C CA . PRO A 1 82 ? 29.246 -9.632 -45.495 1.00 73.88 82 PRO A CA 1
ATOM 630 C C . PRO A 1 82 ? 29.625 -9.794 -46.974 1.00 73.88 82 PRO A C 1
ATOM 632 O O . PRO A 1 82 ? 28.787 -10.208 -47.776 1.00 73.88 82 PRO A O 1
ATOM 635 N N . GLY A 1 83 ? 30.846 -9.370 -47.312 1.00 62.78 83 GLY A N 1
ATOM 636 C CA . GLY A 1 83 ? 31.443 -9.526 -48.642 1.00 62.78 83 GLY A CA 1
ATOM 637 C C . GLY A 1 83 ? 31.951 -10.933 -48.903 1.00 62.78 83 GLY A C 1
ATOM 638 O O . GLY A 1 83 ? 32.105 -11.699 -47.924 1.00 62.78 83 GLY A O 1
#